Protein AF-A0A090WGY8-F1 (afdb_monomer_lite)

Secondary structure (DSSP, 8-state):
---TTSTTHHHHHHHHHH-S--SEEEESSGGGHHHHHHHHT-SS--EEEEEE-B-TTTS-B-STT-SSS--SHHHHHHHHTT-EEEEHHHH-S-SSTT--

Foldseek 3Di:
DPDCQFAPNVLVVCCVPVVDQDLEDEAAAPRCQNNLVSNVPDPDHHAYEYEQQCDVPQGNHDECPDPPRHHDVVVVVCVVVVHHYHDCVPRDPDDDPPPD

Radius of gyration: 14.51 Å; chains: 1; bounding box: 40×29×36 Å

pLDDT: mean 91.46, std 12.7, range [40.44, 98.69]

Sequence (100 aa):
MVLADRGDGKPIGIYRHIGKKPIFAAGNSDGDLEMLHYTDANAHPSLKLYVHHTDETREWAYDRDSPIGELNKGLDEAMAKNWTIANMKNDWNTVFSFEK

Structure (mmCIF, N/CA/C/O backbone):
data_AF-A0A090WGY8-F1
#
_entry.id   AF-A0A090WGY8-F1
#
loop_
_atom_site.group_PDB
_atom_site.id
_atom_site.type_symbol
_atom_site.label_atom_id
_atom_site.label_alt_id
_atom_site.label_comp_id
_atom_site.label_asym_id
_atom_site.label_entity_id
_atom_site.label_seq_id
_atom_site.pdbx_PDB_ins_code
_atom_site.Cartn_x
_atom_site.Cartn_y
_atom_site.Cartn_z
_atom_site.occupancy
_atom_site.B_iso_or_equiv
_atom_site.auth_seq_id
_atom_site.auth_comp_id
_atom_site.auth_asym_id
_atom_site.auth_atom_id
_atom_site.pdbx_PDB_model_num
ATOM 1 N N . MET A 1 1 ? 22.309 -1.000 8.512 1.00 40.44 1 MET A N 1
ATOM 2 C CA . MET A 1 1 ? 21.294 -1.843 7.845 1.00 40.44 1 MET A CA 1
ATOM 3 C C . MET A 1 1 ? 19.917 -1.431 8.359 1.00 40.44 1 MET A C 1
ATOM 5 O O . MET A 1 1 ? 19.336 -2.141 9.156 1.00 40.44 1 MET A O 1
ATOM 9 N N . VAL A 1 2 ? 19.450 -0.235 7.987 1.00 41.69 2 VAL A N 1
ATOM 10 C CA . VAL A 1 2 ? 18.132 0.312 8.367 1.00 41.69 2 VAL A CA 1
ATOM 11 C C . VAL A 1 2 ? 17.715 1.252 7.236 1.00 41.69 2 VAL A C 1
ATOM 13 O O . VAL A 1 2 ? 17.985 2.443 7.290 1.00 41.69 2 VAL A O 1
ATOM 16 N N . LEU A 1 3 ? 17.185 0.691 6.152 1.00 49.44 3 LEU A N 1
ATOM 17 C CA . LEU A 1 3 ? 16.541 1.454 5.073 1.00 49.44 3 LEU A CA 1
ATOM 18 C C . LEU A 1 3 ? 15.309 0.723 4.511 1.00 49.44 3 LEU A C 1
ATOM 20 O O . LEU A 1 3 ? 14.693 1.232 3.597 1.00 49.44 3 LEU A O 1
ATOM 24 N N . ALA A 1 4 ? 14.933 -0.460 5.015 1.00 53.06 4 ALA A N 1
ATOM 25 C CA . ALA A 1 4 ? 13.984 -1.336 4.316 1.00 53.06 4 ALA A CA 1
ATOM 26 C C . ALA A 1 4 ? 12.520 -0.851 4.321 1.00 53.06 4 ALA A C 1
ATOM 28 O O . ALA A 1 4 ? 11.769 -1.261 3.444 1.00 53.06 4 ALA A O 1
ATOM 29 N N . ASP A 1 5 ? 12.127 0.035 5.244 1.00 54.44 5 ASP A N 1
ATOM 30 C CA . ASP A 1 5 ? 10.705 0.313 5.508 1.00 54.44 5 ASP A CA 1
ATOM 31 C C . ASP A 1 5 ? 10.224 1.713 5.100 1.00 54.44 5 ASP A C 1
ATOM 33 O O . ASP A 1 5 ? 9.071 2.058 5.362 1.00 54.44 5 ASP A O 1
ATOM 37 N N . ARG A 1 6 ? 11.063 2.549 4.472 1.00 55.00 6 ARG A N 1
ATOM 38 C CA . ARG A 1 6 ? 10.657 3.905 4.059 1.00 55.00 6 ARG A CA 1
ATOM 39 C C . ARG A 1 6 ? 11.063 4.202 2.617 1.00 55.00 6 ARG A C 1
ATOM 41 O O . ARG A 1 6 ? 12.234 4.058 2.277 1.00 55.00 6 ARG A O 1
ATOM 48 N N . GLY A 1 7 ? 10.093 4.635 1.811 1.00 64.44 7 GLY A N 1
ATOM 49 C CA . GLY A 1 7 ? 10.281 5.038 0.415 1.00 64.44 7 GLY A CA 1
ATOM 50 C C . GLY A 1 7 ? 10.821 3.915 -0.476 1.00 64.44 7 GLY A C 1
ATOM 51 O O . GLY A 1 7 ? 10.382 2.762 -0.405 1.00 64.44 7 GLY A O 1
ATOM 52 N N . ASP A 1 8 ? 11.843 4.240 -1.269 1.00 71.25 8 ASP A N 1
ATOM 53 C CA . ASP A 1 8 ? 12.527 3.341 -2.212 1.00 71.25 8 ASP A CA 1
ATOM 54 C C . ASP A 1 8 ? 13.175 2.095 -1.571 1.00 71.25 8 ASP A C 1
ATOM 56 O O . ASP A 1 8 ? 13.496 1.116 -2.255 1.00 71.25 8 ASP A O 1
ATOM 60 N N . GLY A 1 9 ? 13.306 2.084 -0.246 1.00 87.19 9 GLY A N 1
ATOM 61 C CA . GLY A 1 9 ? 13.814 0.965 0.529 1.00 87.19 9 GLY A CA 1
ATOM 62 C C . GLY A 1 9 ? 12.994 -0.319 0.418 1.00 87.19 9 GLY A C 1
ATOM 63 O O . GLY A 1 9 ? 13.576 -1.411 0.375 1.00 87.19 9 GLY A O 1
ATOM 64 N N . LYS A 1 10 ? 11.662 -0.210 0.318 1.00 91.38 10 LYS A N 1
ATOM 65 C CA . LYS A 1 10 ? 10.763 -1.378 0.288 1.00 91.38 10 LYS A CA 1
ATOM 66 C C . LYS A 1 10 ? 10.956 -2.231 -0.973 1.00 91.38 10 LYS A C 1
ATOM 68 O O . LYS A 1 10 ? 11.219 -3.429 -0.827 1.00 91.38 10 LYS A O 1
ATOM 73 N N . PRO A 1 11 ? 10.928 -1.676 -2.205 1.00 94.25 11 PRO A N 1
ATOM 74 C CA . PRO A 1 11 ? 11.258 -2.436 -3.415 1.00 94.25 11 PRO A CA 1
ATOM 75 C C . PRO A 1 11 ? 12.633 -3.106 -3.365 1.00 94.25 11 PRO A C 1
ATOM 77 O O . PRO A 1 11 ? 12.769 -4.267 -3.755 1.00 94.25 11 PRO A O 1
ATOM 80 N N . ILE A 1 12 ? 13.651 -2.401 -2.854 1.00 93.56 12 ILE A N 1
ATOM 81 C CA . ILE A 1 12 ? 15.009 -2.945 -2.716 1.00 93.56 12 ILE A CA 1
ATOM 82 C C . ILE A 1 12 ? 15.003 -4.133 -1.749 1.00 93.56 12 ILE A C 1
ATOM 84 O O . ILE A 1 12 ? 15.616 -5.165 -2.034 1.00 93.56 12 ILE A O 1
ATOM 88 N N . GLY A 1 13 ? 14.301 -4.008 -0.621 1.00 93.50 13 GLY A N 1
ATOM 89 C CA . GLY A 1 13 ? 14.122 -5.075 0.359 1.00 93.50 13 GLY A CA 1
ATOM 90 C C . GLY A 1 13 ? 13.460 -6.309 -0.249 1.00 93.50 13 GLY A C 1
ATOM 91 O O . GLY A 1 13 ? 14.003 -7.409 -0.126 1.00 93.50 13 GLY A O 1
ATOM 92 N N . ILE A 1 14 ? 12.352 -6.126 -0.969 1.00 94.38 14 ILE A N 1
ATOM 93 C CA . ILE A 1 14 ? 11.635 -7.209 -1.657 1.00 94.38 14 ILE A CA 1
ATOM 94 C C . ILE A 1 14 ? 12.552 -7.907 -2.660 1.00 94.38 14 ILE A C 1
ATOM 96 O O . ILE A 1 14 ? 12.698 -9.128 -2.620 1.00 94.38 14 ILE A O 1
ATOM 100 N N . TYR A 1 15 ? 13.219 -7.152 -3.535 1.00 93.81 15 TYR A N 1
ATOM 101 C CA . TYR A 1 15 ? 14.099 -7.743 -4.539 1.00 93.81 15 TYR A CA 1
ATOM 102 C C . TYR A 1 15 ? 15.260 -8.516 -3.904 1.00 93.81 15 TYR A C 1
ATOM 104 O O . TYR A 1 15 ? 15.552 -9.631 -4.323 1.00 93.81 15 TYR A O 1
ATOM 112 N N . ARG A 1 16 ? 15.901 -7.968 -2.865 1.00 94.62 16 ARG A N 1
ATOM 113 C CA . ARG A 1 16 ? 17.052 -8.618 -2.217 1.00 94.62 16 ARG A CA 1
ATOM 114 C C . ARG A 1 16 ? 16.692 -9.904 -1.476 1.00 94.62 16 ARG A C 1
ATOM 116 O O . ARG A 1 16 ? 17.496 -10.829 -1.493 1.00 94.62 16 ARG A O 1
ATOM 123 N N . HIS A 1 17 ? 15.532 -9.961 -0.823 1.00 95.62 17 HIS A N 1
ATOM 124 C CA . HIS A 1 17 ? 15.172 -11.097 0.035 1.00 95.62 17 HIS A CA 1
ATOM 125 C C . HIS A 1 17 ? 14.254 -12.116 -0.650 1.00 95.62 17 HIS A C 1
ATOM 127 O O . HIS A 1 17 ? 14.330 -13.301 -0.343 1.00 95.62 17 HIS A O 1
ATOM 133 N N . ILE A 1 18 ? 13.394 -11.675 -1.572 1.00 95.69 18 ILE A N 1
ATOM 134 C CA . ILE A 1 18 ? 12.413 -12.530 -2.262 1.00 95.69 18 ILE A CA 1
ATOM 135 C C . ILE A 1 18 ? 12.836 -12.789 -3.716 1.00 95.69 18 ILE A C 1
ATOM 137 O O . ILE A 1 18 ? 12.538 -13.847 -4.271 1.00 95.69 18 ILE A O 1
ATOM 141 N N . GLY A 1 19 ? 13.532 -11.841 -4.354 1.00 95.62 19 GLY A N 1
ATOM 142 C CA . GLY A 1 19 ? 14.028 -11.987 -5.729 1.00 95.62 19 GLY A CA 1
ATOM 143 C C . GLY A 1 19 ? 12.950 -11.900 -6.810 1.00 95.62 19 GLY A C 1
ATOM 144 O O . GLY A 1 19 ? 13.222 -12.202 -7.970 1.00 95.62 19 GLY A O 1
ATOM 145 N N . LYS A 1 20 ? 11.716 -11.521 -6.453 1.00 95.31 20 LYS A N 1
ATOM 146 C CA . LYS A 1 20 ? 10.569 -11.478 -7.370 1.00 95.31 20 LYS A CA 1
ATOM 147 C C . LYS A 1 20 ? 9.710 -10.243 -7.123 1.00 95.31 20 LYS A C 1
ATOM 149 O O . LYS A 1 20 ? 9.523 -9.831 -5.981 1.00 95.31 20 LYS A O 1
ATOM 154 N N . LYS A 1 21 ? 9.139 -9.704 -8.204 1.00 96.75 21 LYS A N 1
ATOM 155 C CA . LYS A 1 21 ? 8.063 -8.709 -8.122 1.00 96.75 21 LYS A CA 1
ATOM 156 C C . LYS A 1 21 ? 6.813 -9.364 -7.519 1.00 96.75 21 LYS A C 1
ATOM 158 O O . LYS A 1 21 ? 6.432 -10.437 -8.001 1.00 96.75 21 LYS A O 1
ATOM 163 N N . PRO A 1 22 ? 6.168 -8.764 -6.507 1.00 97.94 22 PRO A N 1
ATOM 164 C CA . PRO A 1 22 ? 4.930 -9.300 -5.955 1.00 97.94 22 PRO A CA 1
ATOM 165 C C . PRO A 1 22 ? 3.801 -9.283 -6.993 1.00 97.94 22 PRO A C 1
ATOM 167 O O . PRO A 1 22 ? 3.790 -8.448 -7.897 1.00 97.94 22 PRO A O 1
ATOM 170 N N . ILE A 1 23 ? 2.839 -10.196 -6.855 1.00 98.38 23 ILE A N 1
ATOM 171 C CA . ILE A 1 23 ? 1.535 -10.121 -7.545 1.00 98.38 23 ILE A CA 1
ATOM 172 C C . ILE A 1 23 ? 0.460 -9.473 -6.664 1.00 98.38 23 ILE A C 1
ATOM 174 O O . ILE A 1 23 ? -0.643 -9.204 -7.123 1.00 98.38 23 ILE A O 1
ATOM 178 N N . PHE A 1 24 ? 0.771 -9.225 -5.396 1.00 98.44 24 PHE A N 1
ATOM 179 C CA . PHE A 1 24 ? -0.093 -8.525 -4.464 1.00 98.44 24 PHE A CA 1
ATOM 180 C C . PHE A 1 24 ? 0.761 -7.708 -3.503 1.00 98.44 24 PHE A C 1
ATOM 182 O O . PHE A 1 24 ? 1.745 -8.223 -2.969 1.00 98.44 24 PHE A O 1
ATOM 189 N N . ALA A 1 25 ? 0.369 -6.458 -3.285 1.00 98.19 25 ALA A N 1
ATOM 190 C CA . ALA A 1 25 ? 0.897 -5.617 -2.227 1.00 98.19 25 ALA A CA 1
ATOM 191 C C . ALA A 1 25 ? -0.224 -4.745 -1.662 1.00 98.19 25 ALA A C 1
ATOM 193 O O . ALA A 1 25 ? -1.087 -4.268 -2.404 1.00 98.19 25 ALA A O 1
ATOM 194 N N . ALA A 1 26 ? -0.174 -4.540 -0.349 1.00 98.25 26 ALA A N 1
ATOM 195 C CA . ALA A 1 26 ? -1.060 -3.645 0.369 1.00 98.25 26 ALA A CA 1
ATOM 196 C C . ALA A 1 26 ? -0.231 -2.614 1.138 1.00 98.25 26 ALA A C 1
ATOM 198 O O . ALA A 1 26 ? 0.794 -2.967 1.721 1.00 98.25 26 ALA A O 1
ATOM 199 N N . GLY A 1 27 ? -0.678 -1.364 1.124 1.00 96.94 27 GLY A N 1
ATOM 200 C CA . GLY A 1 27 ? -0.103 -0.258 1.883 1.00 96.94 27 GLY A CA 1
ATOM 201 C C . GLY A 1 27 ? -1.195 0.617 2.487 1.00 96.94 27 GLY A C 1
ATOM 202 O O . GLY A 1 27 ? -2.382 0.400 2.243 1.00 96.94 27 GLY A O 1
ATOM 203 N N . ASN A 1 28 ? -0.804 1.619 3.262 1.00 96.94 28 ASN A N 1
ATOM 204 C CA . ASN A 1 28 ? -1.733 2.598 3.837 1.00 96.94 28 ASN A CA 1
ATOM 205 C C . ASN A 1 28 ? -1.157 4.021 3.871 1.00 96.94 28 ASN A C 1
ATOM 207 O O . ASN A 1 28 ? -1.795 4.915 4.409 1.00 96.94 28 ASN A O 1
ATOM 211 N N . SER A 1 29 ? 0.040 4.233 3.313 1.00 95.44 29 SER A N 1
ATOM 212 C CA . SER A 1 29 ? 0.733 5.523 3.335 1.00 95.44 29 SER A CA 1
ATOM 213 C C . SER A 1 29 ? 1.510 5.802 2.044 1.00 95.44 29 SER A C 1
ATOM 215 O O . SER A 1 29 ? 1.797 4.903 1.248 1.00 95.44 29 SER A O 1
ATOM 217 N N . ASP A 1 30 ? 1.949 7.045 1.864 1.00 94.44 30 A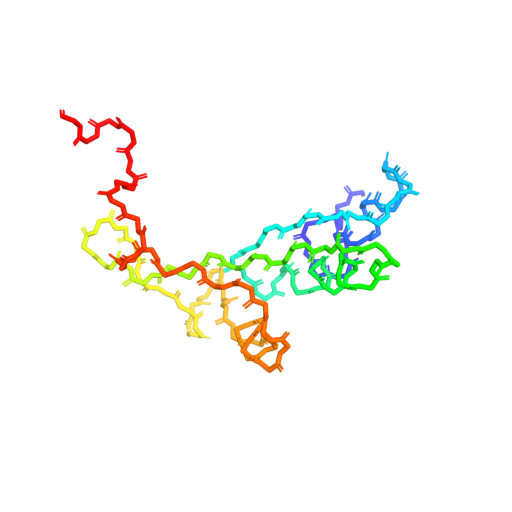SP A N 1
ATOM 218 C CA . ASP A 1 30 ? 2.859 7.447 0.786 1.00 94.44 30 ASP A CA 1
ATOM 219 C C . ASP A 1 30 ? 4.198 6.706 0.855 1.00 94.44 30 ASP A C 1
ATOM 221 O O . ASP A 1 30 ? 4.821 6.456 -0.172 1.00 94.44 30 ASP A O 1
ATOM 225 N N . GLY A 1 31 ? 4.610 6.257 2.045 1.00 93.56 31 GLY A N 1
ATOM 226 C CA . GLY A 1 31 ? 5.793 5.414 2.219 1.00 93.56 31 GLY A CA 1
ATOM 227 C C . GLY A 1 31 ? 5.655 3.999 1.639 1.00 93.56 31 GLY A C 1
ATOM 228 O O . GLY A 1 31 ? 6.602 3.217 1.733 1.00 93.56 31 GLY A O 1
ATOM 229 N N . ASP A 1 32 ? 4.486 3.628 1.112 1.00 96.12 32 ASP A N 1
ATOM 230 C CA . ASP A 1 32 ? 4.236 2.376 0.391 1.00 96.12 32 ASP A CA 1
ATOM 231 C C . ASP A 1 32 ? 4.215 2.554 -1.134 1.00 96.12 32 ASP A C 1
ATOM 233 O O . ASP A 1 32 ? 4.187 1.558 -1.861 1.00 96.12 32 ASP A O 1
ATOM 237 N N . LEU A 1 33 ? 4.235 3.791 -1.637 1.00 96.31 33 LEU A N 1
ATOM 238 C CA . LEU A 1 33 ? 3.995 4.088 -3.049 1.00 96.31 33 LEU A CA 1
ATOM 239 C C . LEU A 1 33 ? 4.963 3.344 -3.975 1.00 96.31 33 LEU A C 1
ATOM 241 O O . LEU A 1 33 ? 4.543 2.691 -4.933 1.00 96.31 33 LEU A O 1
ATOM 245 N N . GLU A 1 34 ? 6.257 3.351 -3.665 1.00 96.19 34 GLU A N 1
ATOM 246 C CA . GLU A 1 34 ? 7.265 2.671 -4.474 1.00 96.19 34 GLU A CA 1
ATOM 247 C C . GLU A 1 34 ? 7.096 1.144 -4.447 1.00 96.19 34 GLU A C 1
ATOM 249 O O . GLU A 1 34 ? 7.338 0.474 -5.455 1.00 96.19 34 GLU A O 1
ATOM 254 N N . MET A 1 35 ? 6.634 0.573 -3.328 1.00 96.88 35 MET A N 1
ATOM 255 C CA . MET A 1 35 ? 6.311 -0.855 -3.233 1.00 96.88 35 MET A CA 1
ATOM 256 C C . MET A 1 35 ? 5.123 -1.218 -4.131 1.00 96.88 35 MET A C 1
ATOM 258 O O . MET A 1 35 ? 5.167 -2.237 -4.835 1.00 96.88 35 MET A O 1
ATOM 262 N N . LEU A 1 36 ? 4.072 -0.394 -4.132 1.00 97.94 36 LEU A N 1
ATOM 263 C CA . LEU A 1 36 ? 2.916 -0.613 -4.996 1.00 97.94 36 LEU A CA 1
ATOM 264 C C . LEU A 1 36 ? 3.292 -0.417 -6.471 1.00 97.94 36 LEU A C 1
ATOM 266 O O . LEU A 1 36 ? 2.908 -1.247 -7.291 1.00 97.94 36 LEU A O 1
ATOM 270 N N . HIS A 1 37 ? 4.137 0.562 -6.812 1.00 97.38 37 HIS A N 1
ATOM 271 C CA . HIS A 1 37 ? 4.712 0.685 -8.158 1.00 97.38 37 HIS A CA 1
ATOM 272 C C . HIS A 1 37 ? 5.503 -0.551 -8.579 1.00 97.38 37 HIS A C 1
ATOM 274 O O . HIS A 1 37 ? 5.355 -1.031 -9.703 1.00 97.38 37 HIS A O 1
ATOM 280 N N . TYR A 1 38 ? 6.339 -1.089 -7.691 1.00 97.19 38 TYR A N 1
ATOM 281 C CA . TYR A 1 38 ? 7.131 -2.278 -7.993 1.00 97.1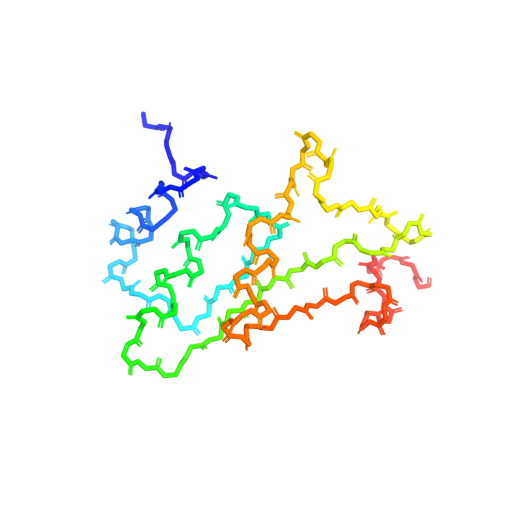9 38 TYR A CA 1
ATOM 282 C C . TYR A 1 38 ? 6.248 -3.503 -8.281 1.00 97.19 38 TYR A C 1
ATOM 284 O O . TYR A 1 38 ? 6.554 -4.296 -9.176 1.00 97.19 38 TYR A O 1
ATOM 292 N N . THR A 1 39 ? 5.130 -3.616 -7.562 1.00 98.06 39 THR A N 1
ATOM 293 C CA . THR A 1 39 ? 4.090 -4.639 -7.755 1.00 98.06 39 THR A CA 1
ATOM 294 C C . THR A 1 39 ? 3.276 -4.405 -9.034 1.00 98.06 39 THR A C 1
ATOM 296 O O . THR A 1 39 ? 2.942 -5.350 -9.746 1.00 98.06 39 THR A O 1
ATOM 299 N N . ASP A 1 40 ? 2.968 -3.152 -9.366 1.00 98.00 40 ASP A N 1
ATOM 300 C CA . ASP A 1 40 ? 2.245 -2.764 -10.584 1.00 98.00 40 ASP A CA 1
ATOM 301 C C . ASP A 1 40 ? 3.069 -2.990 -11.853 1.00 98.00 40 ASP A C 1
ATOM 303 O O . ASP A 1 40 ? 2.541 -3.399 -12.879 1.00 98.00 40 ASP A O 1
ATOM 307 N N . ALA A 1 41 ? 4.391 -2.848 -11.758 1.00 97.00 41 ALA A N 1
ATOM 308 C CA . ALA A 1 41 ? 5.328 -3.146 -12.836 1.00 97.00 41 ALA A CA 1
ATOM 309 C C . ALA A 1 41 ? 5.545 -4.657 -13.077 1.00 97.00 41 ALA A C 1
ATOM 311 O O . ALA A 1 41 ? 6.538 -5.043 -13.713 1.00 97.00 41 ALA A O 1
ATOM 312 N N . ASN A 1 42 ? 4.706 -5.532 -12.516 1.00 97.31 42 ASN A N 1
ATOM 313 C CA . ASN A 1 42 ? 4.758 -6.970 -12.763 1.00 97.31 42 ASN A CA 1
ATOM 314 C C . ASN A 1 42 ? 4.238 -7.292 -14.175 1.00 97.31 42 ASN A C 1
ATOM 316 O O . ASN A 1 42 ? 3.326 -6.648 -14.678 1.00 97.31 42 ASN A O 1
ATOM 320 N N . ALA A 1 43 ? 4.826 -8.300 -14.822 1.00 96.50 43 ALA A N 1
ATOM 321 C CA . ALA A 1 43 ? 4.360 -8.782 -16.122 1.00 96.50 43 ALA A CA 1
ATOM 322 C C . ALA A 1 43 ? 3.080 -9.633 -16.011 1.00 96.50 43 ALA A C 1
ATOM 324 O O . ALA A 1 43 ? 2.372 -9.823 -16.997 1.00 96.50 43 ALA A O 1
ATOM 325 N N . HIS A 1 44 ? 2.796 -10.169 -14.822 1.00 96.25 44 HIS A N 1
ATOM 326 C CA . HIS A 1 44 ? 1.572 -10.903 -14.520 1.00 96.25 44 HIS A CA 1
ATOM 327 C C . HIS A 1 44 ? 0.505 -9.975 -13.929 1.00 96.25 44 HIS A C 1
ATOM 329 O O . HIS A 1 44 ? 0.861 -8.957 -13.330 1.00 96.25 44 HIS A O 1
ATOM 335 N N . PRO A 1 45 ? -0.790 -10.343 -14.018 1.00 97.75 45 PRO A N 1
ATOM 336 C CA . PRO A 1 45 ? -1.842 -9.644 -13.292 1.00 97.75 45 PRO A CA 1
ATOM 337 C C . PRO A 1 45 ? -1.477 -9.484 -11.813 1.00 97.75 45 PRO A C 1
ATOM 339 O O . PRO A 1 45 ? -1.119 -10.459 -11.148 1.00 97.75 45 PRO A O 1
ATOM 342 N N . SER A 1 46 ? -1.554 -8.250 -11.317 1.00 98.25 46 SER A N 1
ATOM 343 C CA . SER A 1 46 ? -1.203 -7.911 -9.942 1.00 98.25 46 SER A CA 1
ATOM 344 C C . SER A 1 46 ? -2.244 -7.005 -9.295 1.00 98.25 46 SER A C 1
ATOM 346 O O . SER A 1 46 ? -2.840 -6.146 -9.952 1.00 98.25 46 SER A O 1
ATOM 348 N N . LEU A 1 47 ? -2.439 -7.177 -7.990 1.00 98.62 47 LEU A N 1
ATOM 349 C CA . LEU A 1 47 ? -3.352 -6.389 -7.170 1.00 98.62 47 LEU A CA 1
ATOM 350 C C . LEU A 1 47 ? -2.565 -5.414 -6.289 1.00 98.62 47 LEU A C 1
ATOM 352 O O . LEU A 1 47 ? -1.634 -5.799 -5.583 1.00 98.62 47 LEU A O 1
ATOM 356 N N . LYS A 1 48 ? -2.957 -4.144 -6.348 1.00 98.56 48 LYS A N 1
ATOM 357 C CA . LYS A 1 48 ? -2.411 -3.062 -5.532 1.00 98.56 48 LYS A CA 1
ATOM 358 C C . LYS A 1 48 ? -3.547 -2.544 -4.673 1.00 98.56 48 LYS A C 1
ATOM 360 O O . LYS A 1 48 ? -4.590 -2.185 -5.221 1.00 98.56 48 LYS A O 1
ATOM 365 N N . LEU A 1 49 ? -3.349 -2.558 -3.363 1.00 98.69 49 LEU A N 1
ATOM 366 C CA . LEU A 1 49 ? -4.358 -2.159 -2.396 1.00 98.69 49 LEU A CA 1
ATOM 367 C C . LEU A 1 49 ? -3.819 -1.047 -1.500 1.00 98.69 49 LEU A C 1
ATOM 369 O O . LEU A 1 49 ? -2.787 -1.221 -0.859 1.00 98.69 49 LEU A O 1
ATOM 373 N N . TYR A 1 50 ? -4.559 0.048 -1.398 1.00 98.50 50 TYR A N 1
ATOM 374 C CA . TYR A 1 50 ? -4.435 0.969 -0.278 1.00 98.50 50 TYR A CA 1
ATOM 375 C C . TYR A 1 50 ? -5.564 0.754 0.721 1.00 98.50 50 TYR A C 1
ATOM 377 O O . TYR A 1 50 ? -6.723 0.618 0.332 1.00 98.50 50 TYR A O 1
ATOM 385 N N . VAL A 1 51 ? -5.234 0.754 2.008 1.00 98.25 51 VAL A N 1
ATOM 386 C CA . VAL A 1 51 ? -6.214 0.902 3.087 1.00 98.25 51 VAL A CA 1
ATOM 387 C C . VAL A 1 51 ? -6.339 2.387 3.400 1.00 98.25 51 VAL A C 1
ATOM 389 O O . VAL A 1 51 ? -5.356 3.026 3.765 1.00 98.25 51 VAL A O 1
ATOM 392 N N . HIS A 1 52 ? -7.542 2.934 3.237 1.00 98.06 52 HIS A N 1
ATOM 393 C CA . HIS A 1 52 ? -7.848 4.324 3.539 1.00 98.06 52 HIS A CA 1
ATOM 394 C C . HIS A 1 52 ? -8.600 4.414 4.872 1.00 98.06 52 HIS A C 1
ATOM 396 O O . HIS A 1 52 ? -9.782 4.052 4.981 1.00 98.06 52 HIS A O 1
ATOM 402 N N . HIS A 1 53 ? -7.880 4.911 5.877 1.00 97.50 53 HIS A N 1
ATOM 403 C CA . HIS A 1 53 ? -8.355 5.159 7.234 1.00 97.50 53 HIS A CA 1
ATOM 404 C C . HIS A 1 53 ? -9.368 6.307 7.232 1.00 97.50 53 HIS A C 1
ATOM 406 O O . HIS A 1 53 ? -9.025 7.483 7.269 1.00 97.50 53 HIS A O 1
ATOM 412 N N . THR A 1 54 ? -10.641 5.941 7.119 1.00 97.50 54 THR A N 1
ATOM 413 C CA . THR A 1 54 ? -11.774 6.856 6.894 1.00 97.50 54 THR A CA 1
ATOM 414 C C . THR A 1 54 ? -12.810 6.787 8.005 1.00 97.50 54 THR A C 1
ATOM 416 O O . THR A 1 54 ? -13.865 7.403 7.890 1.00 97.50 54 THR A O 1
ATOM 419 N N . ASP A 1 55 ? -12.542 6.003 9.050 1.00 97.00 55 ASP A N 1
ATOM 420 C CA . ASP A 1 55 ? -13.509 5.704 10.095 1.00 97.00 55 ASP A CA 1
ATOM 421 C C . ASP A 1 55 ? -13.073 6.288 11.433 1.00 97.00 55 ASP A C 1
ATOM 423 O O . ASP A 1 55 ? -12.401 5.636 12.220 1.00 97.00 55 ASP A O 1
ATOM 427 N N . GLU A 1 56 ? -13.503 7.514 11.707 1.00 96.12 56 GLU A N 1
ATOM 428 C CA . GLU A 1 56 ? -13.235 8.224 12.956 1.00 96.12 56 GLU A CA 1
ATOM 429 C C . GLU A 1 56 ? -13.988 7.664 14.177 1.00 96.12 56 GLU A C 1
ATOM 431 O O . GLU A 1 56 ? -13.751 8.104 15.300 1.00 96.12 56 GLU A O 1
ATOM 436 N N . THR A 1 57 ? -14.953 6.761 13.966 1.00 95.62 57 THR A N 1
ATOM 437 C CA . THR A 1 57 ? -15.816 6.232 15.035 1.00 95.62 57 THR A CA 1
ATOM 438 C C . THR A 1 57 ? -15.294 4.906 15.569 1.00 95.62 57 THR A C 1
ATOM 440 O O . THR A 1 57 ? -15.277 4.693 16.780 1.00 95.62 57 THR A O 1
ATOM 443 N N . ARG A 1 58 ? -14.909 4.001 14.666 1.00 96.25 58 ARG A N 1
ATOM 444 C CA . ARG A 1 58 ? -14.401 2.663 14.996 1.00 96.25 58 ARG A CA 1
ATOM 445 C C . ARG A 1 58 ? -12.876 2.609 14.990 1.00 96.25 58 ARG A C 1
ATOM 447 O O . ARG A 1 58 ? -12.309 1.707 15.589 1.00 96.25 58 ARG A O 1
ATOM 454 N N . GLU A 1 59 ? -12.213 3.544 14.318 1.00 92.69 59 GLU A N 1
ATOM 455 C CA . GLU A 1 59 ? -10.755 3.656 14.264 1.00 92.69 59 GLU A CA 1
ATOM 456 C C . GLU A 1 59 ? -10.359 5.144 14.202 1.00 92.69 59 GLU A C 1
ATOM 458 O O . GLU A 1 59 ? -10.941 5.970 14.906 1.00 92.69 59 GLU A O 1
ATOM 463 N N . TRP A 1 60 ? -9.372 5.501 13.389 1.00 90.88 60 TRP A N 1
ATOM 464 C CA . TRP A 1 60 ? -8.951 6.864 13.134 1.00 90.88 60 TRP A CA 1
ATOM 465 C C . TRP A 1 60 ? -9.307 7.235 11.689 1.00 90.88 60 TRP A C 1
ATOM 467 O O . TRP A 1 60 ? -9.284 6.407 10.777 1.00 90.88 60 TRP A O 1
ATOM 477 N N . ALA A 1 61 ? -9.610 8.514 11.466 1.00 93.31 61 ALA A N 1
ATOM 478 C CA . ALA A 1 61 ? -9.709 9.078 10.125 1.00 93.31 61 ALA A CA 1
ATOM 479 C C . ALA A 1 61 ? -8.502 9.981 9.877 1.00 93.31 61 ALA A C 1
ATOM 481 O O . ALA A 1 61 ? -8.321 10.974 10.585 1.00 93.31 61 ALA A O 1
ATOM 482 N N . TYR A 1 62 ? -7.664 9.616 8.909 1.00 88.62 62 TYR A N 1
ATOM 483 C CA . TYR A 1 62 ? -6.482 10.385 8.539 1.00 88.62 62 TYR A CA 1
ATOM 484 C C . TYR A 1 62 ? -6.022 10.052 7.117 1.00 88.62 62 TYR A C 1
ATOM 486 O O . TYR A 1 62 ? -6.083 8.903 6.679 1.00 88.62 62 TYR A O 1
ATOM 494 N N . ASP A 1 63 ? -5.532 11.072 6.414 1.00 85.75 63 ASP A N 1
ATOM 495 C CA . ASP A 1 63 ? -4.989 10.953 5.062 1.00 85.75 63 ASP A CA 1
ATOM 496 C C . ASP A 1 63 ? -3.850 11.964 4.802 1.00 85.75 63 ASP A C 1
ATOM 498 O O . ASP A 1 63 ? -2.704 11.699 5.165 1.00 85.75 63 ASP A O 1
ATOM 502 N N . ARG A 1 64 ? -4.129 13.121 4.193 1.00 90.56 64 ARG A N 1
ATOM 503 C CA . ARG A 1 64 ? -3.153 14.038 3.586 1.00 90.56 64 ARG A CA 1
ATOM 504 C C . ARG A 1 64 ? -2.434 14.937 4.577 1.00 90.56 64 ARG A C 1
ATOM 506 O O . ARG A 1 64 ? -1.290 15.299 4.346 1.00 90.56 64 ARG A O 1
ATOM 513 N N . ASP A 1 65 ? -3.096 15.287 5.672 1.00 85.06 65 ASP A N 1
ATOM 514 C CA . ASP A 1 65 ? -2.547 16.204 6.677 1.00 85.06 65 ASP A CA 1
ATOM 515 C C . ASP A 1 65 ? -1.976 15.459 7.895 1.00 85.06 65 ASP A C 1
ATOM 517 O O . ASP A 1 65 ? -1.661 16.059 8.927 1.00 85.06 65 ASP A O 1
ATOM 521 N N . SER A 1 66 ? -1.853 14.130 7.805 1.00 84.19 66 SER A N 1
ATOM 522 C CA . SER A 1 66 ? -1.400 13.316 8.927 1.00 84.19 66 SER A CA 1
ATOM 523 C C . SER A 1 66 ? 0.122 13.371 9.094 1.00 84.19 66 SER A C 1
ATOM 525 O O . SER A 1 66 ? 0.851 13.011 8.172 1.00 84.19 66 SER A O 1
ATOM 527 N N . PRO A 1 67 ? 0.652 13.694 10.288 1.00 78.06 67 PRO A N 1
ATOM 528 C CA . PRO A 1 67 ? 2.092 13.632 10.548 1.00 78.06 67 PRO A CA 1
ATOM 529 C C . PRO A 1 67 ? 2.638 12.192 10.591 1.00 78.06 67 PRO A C 1
ATOM 531 O O . PRO A 1 67 ? 3.853 11.986 10.567 1.00 78.06 67 PRO A O 1
ATOM 534 N N . ILE A 1 68 ? 1.760 11.187 10.695 1.00 79.25 68 ILE A N 1
ATOM 535 C CA . ILE A 1 68 ? 2.101 9.761 10.721 1.00 79.25 68 ILE A CA 1
ATOM 536 C C . ILE A 1 68 ? 1.179 9.029 9.750 1.00 79.25 68 ILE A C 1
ATOM 538 O O . ILE A 1 68 ? -0.038 9.124 9.862 1.00 79.25 68 ILE A O 1
ATOM 542 N N . GLY A 1 69 ? 1.754 8.260 8.825 1.00 79.25 69 GLY A N 1
ATOM 543 C CA . GLY A 1 69 ? 0.958 7.511 7.851 1.00 79.25 69 GLY A CA 1
ATOM 544 C C . GLY A 1 69 ? 0.252 8.409 6.836 1.00 79.25 69 GLY A C 1
ATOM 545 O O . GLY A 1 69 ? -0.825 8.046 6.384 1.00 79.25 69 GLY A O 1
ATOM 546 N N . GLU A 1 70 ? 0.846 9.562 6.497 1.00 92.31 70 GLU A N 1
ATOM 547 C CA . GLU A 1 70 ? 0.349 10.438 5.430 1.00 92.31 70 GLU A CA 1
ATOM 548 C C . GLU A 1 70 ? 0.053 9.615 4.171 1.00 92.31 70 GLU A C 1
ATOM 550 O O . GLU A 1 70 ? 0.928 8.893 3.681 1.00 92.31 70 GLU A O 1
ATOM 555 N N . LEU A 1 71 ? -1.173 9.719 3.663 1.00 94.50 71 LEU A N 1
ATOM 556 C CA . LEU A 1 71 ? -1.624 9.086 2.430 1.00 94.50 71 LEU A CA 1
ATOM 557 C C . LEU A 1 71 ? -2.175 10.176 1.510 1.00 94.50 71 LEU A C 1
ATOM 559 O O . LEU A 1 71 ? -3.341 10.559 1.582 1.00 94.50 71 LEU A O 1
ATOM 563 N N . ASN A 1 72 ? -1.299 10.700 0.663 1.00 95.44 72 ASN A N 1
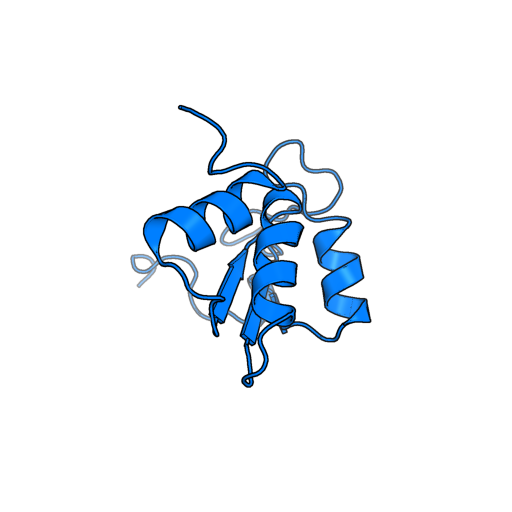ATOM 564 C CA . ASN A 1 72 ? -1.531 11.886 -0.145 1.00 95.44 72 ASN A CA 1
ATOM 565 C C . ASN A 1 72 ? -1.235 11.586 -1.614 1.00 95.44 72 ASN A C 1
ATOM 567 O O . ASN A 1 72 ? -2.155 11.353 -2.402 1.00 95.44 72 ASN A O 1
ATOM 571 N N . LYS A 1 73 ? 0.046 11.469 -1.976 1.00 96.00 73 LYS A N 1
ATOM 572 C CA . LYS A 1 73 ? 0.468 11.134 -3.344 1.00 96.00 73 LYS A CA 1
ATOM 573 C C . LYS A 1 73 ? 0.050 9.722 -3.730 1.00 96.00 73 LYS A C 1
ATOM 575 O O . LYS A 1 73 ? -0.353 9.491 -4.866 1.00 96.00 73 LYS A O 1
ATOM 580 N N . GLY A 1 74 ? 0.129 8.784 -2.787 1.00 96.25 74 GLY A N 1
ATOM 581 C CA . GLY A 1 74 ? -0.305 7.408 -2.988 1.00 96.25 74 GLY A CA 1
ATOM 582 C C . GLY A 1 74 ? -1.798 7.314 -3.284 1.00 96.25 74 GLY A C 1
ATOM 583 O O . GLY A 1 74 ? -2.195 6.526 -4.140 1.00 96.25 74 GLY A O 1
ATOM 584 N N . LEU A 1 75 ? -2.616 8.162 -2.649 1.00 97.38 75 LEU A N 1
ATOM 585 C CA . LEU A 1 75 ? -4.054 8.220 -2.910 1.00 97.38 75 LEU A CA 1
ATOM 586 C C . LEU A 1 75 ? -4.352 8.749 -4.317 1.00 97.38 75 LEU A C 1
ATOM 588 O O . LEU A 1 75 ? -5.149 8.150 -5.038 1.00 97.38 75 LEU A O 1
ATOM 592 N N . ASP A 1 76 ? -3.685 9.834 -4.721 1.00 98.00 76 ASP A N 1
ATOM 593 C CA . ASP A 1 76 ? -3.827 10.406 -6.066 1.00 98.00 76 ASP A CA 1
ATOM 594 C C . ASP A 1 76 ? -3.413 9.413 -7.154 1.00 98.00 76 ASP A C 1
ATOM 596 O O . ASP A 1 76 ? -4.149 9.199 -8.121 1.00 98.00 76 ASP A O 1
ATOM 600 N N . GLU A 1 77 ? -2.272 8.749 -6.968 1.00 98.06 77 GLU A N 1
ATOM 601 C CA . GLU A 1 77 ? -1.783 7.732 -7.896 1.00 98.06 77 GLU A CA 1
ATOM 602 C C . GLU A 1 77 ? -2.748 6.546 -7.987 1.00 98.06 77 GLU A C 1
ATOM 604 O O . GLU A 1 77 ? -3.046 6.066 -9.082 1.00 98.06 77 GLU A O 1
ATOM 609 N N . ALA A 1 78 ? -3.264 6.078 -6.848 1.00 98.06 78 ALA A N 1
ATOM 610 C CA . ALA A 1 78 ? -4.192 4.959 -6.811 1.00 98.06 78 ALA A CA 1
ATOM 611 C C . ALA A 1 78 ? -5.483 5.264 -7.575 1.00 98.06 78 ALA A C 1
ATOM 613 O O . ALA A 1 78 ? -5.939 4.426 -8.352 1.00 98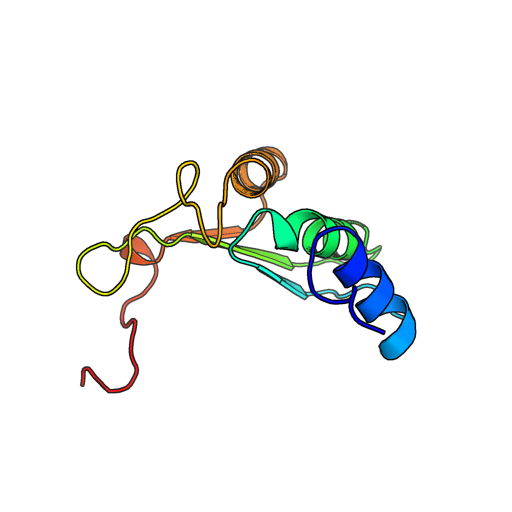.06 78 ALA A O 1
ATOM 614 N N . MET A 1 79 ? -6.031 6.474 -7.427 1.00 97.69 79 MET A N 1
ATOM 615 C CA . MET A 1 79 ? -7.180 6.922 -8.216 1.00 97.69 79 MET A CA 1
ATOM 616 C C . MET A 1 79 ? -6.837 7.016 -9.707 1.00 97.69 79 MET A C 1
ATOM 618 O O . MET A 1 79 ? -7.589 6.516 -10.543 1.00 97.69 79 MET A O 1
ATOM 622 N N . ALA A 1 80 ? -5.687 7.600 -10.054 1.00 98.38 80 ALA A N 1
ATOM 623 C CA . ALA A 1 80 ? -5.266 7.775 -11.444 1.00 98.38 80 ALA A CA 1
ATOM 624 C C . ALA A 1 80 ? -5.006 6.440 -12.167 1.00 98.38 80 ALA A C 1
ATOM 626 O O . ALA A 1 80 ? -5.329 6.297 -13.347 1.00 98.38 80 ALA A O 1
ATOM 627 N N . LYS A 1 81 ? -4.444 5.452 -11.462 1.00 97.88 81 LYS A N 1
ATOM 628 C CA . LYS A 1 81 ? -4.135 4.113 -11.990 1.00 97.88 81 LYS A CA 1
ATOM 629 C C . LYS A 1 81 ? -5.218 3.071 -11.737 1.00 97.88 81 LYS A C 1
ATOM 631 O O . LYS A 1 81 ? -5.024 1.906 -12.089 1.00 97.88 81 LYS A O 1
ATOM 636 N N . ASN A 1 82 ? -6.345 3.468 -11.148 1.00 97.62 82 ASN A N 1
ATOM 637 C CA . ASN A 1 82 ? -7.429 2.565 -10.768 1.00 97.62 82 ASN A CA 1
ATOM 638 C C . ASN A 1 82 ? -6.934 1.384 -9.902 1.00 97.62 82 ASN A C 1
ATOM 640 O O . ASN A 1 82 ? -7.327 0.230 -10.096 1.00 97.62 82 ASN A O 1
ATOM 644 N N . TRP A 1 83 ? -6.013 1.660 -8.975 1.00 98.56 83 TRP A N 1
ATOM 645 C CA . TRP A 1 83 ? -5.646 0.718 -7.921 1.00 98.56 83 TRP A CA 1
ATOM 646 C C . TRP A 1 83 ? -6.779 0.620 -6.897 1.00 98.56 83 TRP A C 1
ATOM 648 O O . TRP A 1 83 ? -7.587 1.533 -6.740 1.00 98.56 83 TRP A O 1
ATOM 658 N N . THR A 1 84 ? -6.854 -0.506 -6.192 1.00 98.69 84 THR A N 1
ATOM 659 C CA . THR A 1 84 ? -7.919 -0.731 -5.217 1.00 98.69 84 THR A CA 1
ATOM 660 C C . THR A 1 84 ? -7.676 0.120 -3.976 1.00 98.69 84 THR A C 1
ATOM 662 O O . THR A 1 84 ? -6.579 0.115 -3.421 1.00 98.69 84 THR A O 1
ATOM 665 N N . ILE A 1 85 ? -8.712 0.817 -3.517 1.00 98.56 85 ILE A N 1
ATOM 666 C CA . ILE A 1 85 ? -8.706 1.580 -2.268 1.00 98.56 85 ILE A CA 1
ATOM 667 C C . ILE A 1 85 ? -9.820 1.004 -1.396 1.00 98.56 85 ILE A C 1
ATOM 669 O O . ILE A 1 85 ? -10.983 1.067 -1.782 1.00 98.56 85 ILE A O 1
ATOM 673 N N . ALA A 1 86 ? -9.467 0.428 -0.250 1.00 98.38 86 ALA A N 1
ATOM 674 C CA . ALA A 1 86 ? -10.427 -0.013 0.754 1.00 98.38 86 ALA A CA 1
ATOM 675 C C . ALA A 1 86 ? -10.765 1.157 1.681 1.00 98.38 86 ALA A C 1
ATOM 677 O O . ALA A 1 86 ? -9.903 1.642 2.414 1.00 98.38 86 ALA A O 1
ATOM 678 N N . ASN A 1 87 ? -12.016 1.602 1.660 1.00 98.00 87 ASN A N 1
ATOM 679 C CA . ASN A 1 87 ? -12.543 2.602 2.574 1.00 98.00 87 ASN A CA 1
ATOM 680 C C . ASN A 1 87 ? -12.972 1.910 3.875 1.00 98.00 87 ASN A C 1
ATOM 682 O O . ASN A 1 87 ? -13.992 1.225 3.902 1.00 98.00 87 ASN A O 1
ATOM 686 N N . MET A 1 88 ? -12.205 2.072 4.958 1.00 98.06 88 MET A N 1
ATOM 687 C CA . MET A 1 88 ? -12.485 1.375 6.224 1.00 98.06 88 MET A CA 1
ATOM 688 C C . MET A 1 88 ? -13.911 1.600 6.746 1.00 98.06 88 MET A C 1
ATOM 690 O O . MET A 1 88 ? -14.530 0.659 7.242 1.00 98.06 88 MET A O 1
ATOM 694 N N . LYS A 1 89 ? -14.460 2.813 6.603 1.00 97.62 89 LYS A N 1
ATOM 695 C CA . LYS A 1 89 ? -15.807 3.133 7.094 1.00 97.62 89 LYS A CA 1
ATOM 696 C C . LYS A 1 89 ? -16.897 2.381 6.341 1.00 97.62 89 LYS A C 1
ATOM 698 O O . LYS A 1 89 ? -17.802 1.826 6.958 1.00 97.62 89 LYS A O 1
ATOM 703 N N . ASN A 1 90 ? -16.796 2.354 5.017 1.00 98.06 90 ASN A N 1
ATOM 704 C CA . ASN A 1 90 ? -17.859 1.856 4.147 1.00 98.06 90 ASN A CA 1
ATOM 705 C C . ASN A 1 90 ? -17.704 0.375 3.780 1.00 98.06 90 ASN A C 1
ATOM 707 O O . ASN A 1 90 ? -18.708 -0.300 3.567 1.00 98.06 90 ASN A O 1
ATOM 711 N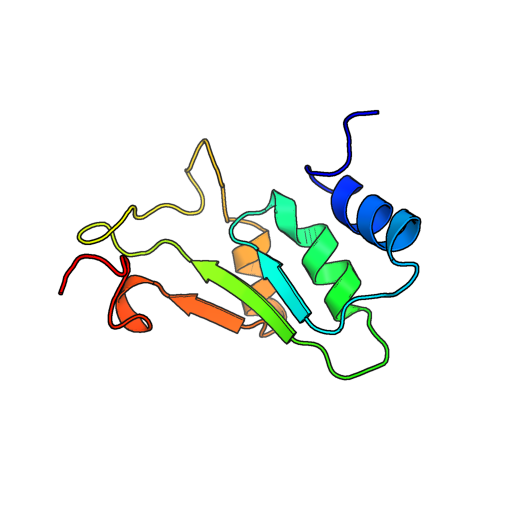 N . ASP A 1 91 ? -16.474 -0.136 3.720 1.00 98.25 91 ASP A N 1
ATOM 712 C CA . ASP A 1 91 ? -16.204 -1.460 3.153 1.00 98.25 91 ASP A CA 1
ATOM 713 C C . ASP A 1 91 ? -16.041 -2.543 4.228 1.00 98.25 91 ASP A C 1
ATOM 715 O O . ASP A 1 91 ? -16.153 -3.736 3.933 1.00 98.25 91 ASP A O 1
ATOM 719 N N . TRP A 1 92 ? -15.734 -2.165 5.475 1.00 97.12 92 TRP A N 1
ATOM 720 C CA . TRP A 1 92 ? -15.450 -3.123 6.545 1.00 97.12 92 TRP A CA 1
ATOM 721 C C . TRP A 1 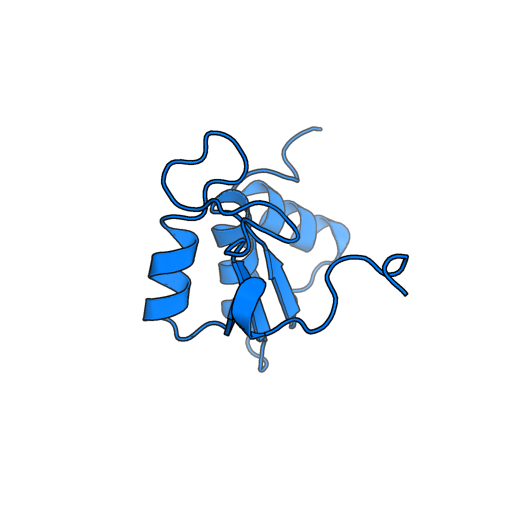92 ? -16.619 -3.231 7.522 1.00 97.12 92 TRP A C 1
ATOM 723 O O . TRP A 1 92 ? -16.983 -2.271 8.198 1.00 97.12 92 TRP A O 1
ATOM 733 N N . ASN A 1 93 ? -17.165 -4.442 7.663 1.00 96.25 93 ASN A N 1
ATOM 734 C CA . ASN A 1 93 ? -18.221 -4.737 8.639 1.00 96.25 93 ASN A CA 1
ATOM 735 C C . ASN A 1 93 ? -17.712 -4.710 10.090 1.00 96.25 93 ASN A C 1
ATOM 737 O O . ASN A 1 93 ? -18.451 -4.362 11.006 1.00 96.25 93 ASN A O 1
ATOM 741 N N . THR A 1 94 ? -16.451 -5.083 10.307 1.00 95.50 94 THR A N 1
ATOM 742 C CA . THR A 1 94 ? -15.828 -5.180 11.632 1.00 95.50 94 THR A CA 1
ATOM 743 C C . THR A 1 94 ? -14.381 -4.720 11.522 1.00 95.50 94 THR A C 1
ATOM 745 O O . THR A 1 94 ? -13.678 -5.175 10.621 1.00 95.50 94 THR A O 1
ATOM 748 N N . VAL A 1 95 ? -13.945 -3.836 12.425 1.00 95.25 95 VAL A N 1
ATOM 749 C CA . VAL A 1 95 ? -12.559 -3.341 12.463 1.00 95.25 95 VAL A CA 1
ATOM 750 C C . VAL A 1 95 ? -11.721 -4.215 13.393 1.00 95.25 95 VAL A C 1
ATOM 752 O O . VAL A 1 95 ? -10.681 -4.729 12.982 1.00 95.25 95 VAL A O 1
ATOM 755 N N . PHE A 1 96 ? -12.204 -4.476 14.612 1.00 95.38 96 PHE A N 1
ATOM 756 C CA . PHE A 1 96 ? -11.486 -5.300 15.579 1.00 95.38 96 PHE A CA 1
ATOM 757 C C . PHE A 1 96 ? -12.200 -6.622 15.867 1.00 95.38 96 PHE A C 1
ATOM 759 O O . PHE A 1 96 ? -13.390 -6.679 16.158 1.00 95.38 96 PHE A O 1
ATOM 766 N N . SER A 1 97 ? -11.445 -7.724 15.840 1.00 93.50 97 SER A N 1
ATOM 767 C CA . SER A 1 97 ? -12.006 -9.078 16.008 1.00 93.50 97 SER A CA 1
ATOM 768 C C . SER A 1 97 ? -12.666 -9.346 17.369 1.00 93.50 97 SER A C 1
ATOM 770 O O . SER A 1 97 ? -13.440 -10.298 17.483 1.00 93.50 97 SER A O 1
ATOM 772 N N . PHE A 1 98 ? -12.365 -8.527 18.382 1.00 92.69 98 PHE A N 1
ATOM 773 C CA . PHE A 1 98 ? -12.895 -8.648 19.741 1.00 92.69 98 PHE A CA 1
ATOM 774 C C . PHE A 1 98 ? -14.222 -7.904 19.965 1.00 92.69 98 PHE A C 1
ATOM 776 O O . PHE A 1 98 ? -14.813 -8.068 21.025 1.00 92.69 98 PHE A O 1
ATOM 783 N N . GLU A 1 99 ? -14.714 -7.117 19.004 1.00 82.69 99 GLU A N 1
ATOM 784 C CA . GLU A 1 99 ? -15.965 -6.340 19.112 1.00 82.69 99 GLU A CA 1
ATOM 785 C C . GLU A 1 99 ? -17.230 -7.188 18.860 1.00 82.69 99 GLU A C 1
ATOM 787 O O . GLU A 1 99 ? -18.202 -6.716 18.272 1.00 82.69 99 GLU A O 1
ATOM 792 N N . LYS A 1 100 ? -17.211 -8.462 19.270 1.00 60.81 100 LYS A N 1
ATOM 793 C CA . LYS A 1 100 ? -18.344 -9.387 19.125 1.00 60.81 100 LYS A CA 1
ATOM 794 C C . LYS A 1 100 ? -19.251 -9.401 20.345 1.00 60.81 100 LYS A C 1
ATOM 796 O O . LYS A 1 100 ? -18.714 -9.501 21.470 1.00 60.81 100 LYS A O 1
#

Organism: NCBI:txid504487

InterPro domains:
  IPR023214 HAD superfamily [G3DSA:3.40.50.1000] (2-98)